Protein AF-A0A842YI01-F1 (afdb_monomer_lite)

pLDDT: mean 94.9, std 2.91, range [82.06, 98.5]

Sequence (146 aa):
EKTLRYPGHVEKVKLLKALGFFDEEPLKVGEQEVLPKTVTARLFERSLWMPDVGDLLAMQITVRGIVEGKEKDYKFRVLDYYDHEKEVSAMARTTGYTAAIVAGMLSDGVLKQKGIVTPERLGMNHEFTERLMKQLGKRGIKVESE

Foldseek 3Di:
DDDDDDPPPVVVVVVCVVVCLCPQDWDDDPPDTDGSNVVSVVVCCVPVPDLVDADKDWDKDWDWDADPNDIDIKMKIWIGIQDPVVRDHNVCLVPVQLVVQVVVCVVVCVDVDDDDDDPVNQCVPPVSVVSSQVSSVVVVTHIDMD

Structure (mmCIF, N/CA/C/O backbone):
data_AF-A0A842YI01-F1
#
_entry.id   AF-A0A842YI01-F1
#
loop_
_atom_site.group_PDB
_atom_site.id
_atom_site.type_symbol
_atom_site.label_atom_id
_atom_site.label_alt_id
_atom_site.label_comp_id
_atom_site.label_asym_id
_atom_site.label_entity_id
_atom_site.label_seq_id
_atom_site.pdbx_PDB_ins_code
_atom_site.Cartn_x
_atom_site.Cartn_y
_atom_site.Cartn_z
_atom_site.occupancy
_atom_site.B_iso_or_equiv
_atom_site.auth_seq_id
_atom_site.auth_comp_id
_atom_site.auth_asym_id
_atom_site.auth_atom_id
_atom_site.pdbx_PDB_model_num
ATOM 1 N N . GLU A 1 1 ? 12.174 8.053 2.895 1.00 89.94 1 GLU A N 1
ATOM 2 C CA . GLU A 1 1 ? 10.855 7.549 2.460 1.00 89.94 1 GLU A CA 1
ATOM 3 C C . GLU A 1 1 ? 9.746 8.308 3.181 1.00 89.94 1 GLU A C 1
ATOM 5 O O . GLU A 1 1 ? 9.982 8.764 4.297 1.00 89.94 1 GLU A O 1
ATOM 10 N N . LYS A 1 2 ? 8.590 8.526 2.543 1.00 95.00 2 LYS A N 1
ATOM 11 C CA . LYS A 1 2 ? 7.430 9.212 3.138 1.00 95.00 2 LYS A CA 1
ATOM 12 C C . LYS A 1 2 ? 6.140 8.556 2.653 1.00 95.00 2 LYS A C 1
ATOM 14 O O . LYS A 1 2 ? 6.078 8.101 1.517 1.00 95.00 2 LYS A O 1
ATOM 19 N N . THR A 1 3 ? 5.108 8.598 3.487 1.00 95.94 3 THR A N 1
ATOM 20 C CA . THR A 1 3 ? 3.788 8.041 3.176 1.00 95.94 3 THR A CA 1
ATOM 21 C C . THR A 1 3 ? 2.787 9.155 2.875 1.00 95.94 3 THR A C 1
ATOM 23 O O . THR A 1 3 ? 2.701 10.130 3.622 1.00 95.94 3 THR A O 1
ATOM 26 N N . LEU A 1 4 ? 2.002 8.999 1.807 1.00 96.06 4 LEU A N 1
ATOM 27 C CA . LEU A 1 4 ? 0.946 9.940 1.430 1.00 96.06 4 LEU A CA 1
ATOM 28 C C . LEU A 1 4 ? -0.361 9.650 2.181 1.00 96.06 4 LEU A C 1
ATOM 30 O O . LEU A 1 4 ? -0.730 8.494 2.415 1.00 96.06 4 LEU A O 1
ATOM 34 N N . ARG A 1 5 ? -1.070 10.715 2.560 1.00 96.88 5 ARG A N 1
ATOM 35 C CA . ARG A 1 5 ? -2.404 10.677 3.170 1.00 96.88 5 ARG A CA 1
ATOM 36 C C . ARG A 1 5 ? -3.223 11.862 2.675 1.00 96.88 5 ARG A C 1
ATOM 38 O O . ARG A 1 5 ? -2.658 12.900 2.337 1.00 96.88 5 ARG A O 1
ATOM 45 N N . TYR A 1 6 ? -4.545 11.714 2.679 1.00 96.31 6 TYR A N 1
ATOM 46 C CA . TYR A 1 6 ? -5.446 12.823 2.384 1.00 96.31 6 TYR A CA 1
ATOM 47 C C . TYR A 1 6 ? -5.336 13.940 3.437 1.00 96.31 6 TYR A C 1
ATOM 49 O O . TYR A 1 6 ? -5.072 13.649 4.612 1.00 96.31 6 TYR A O 1
ATOM 57 N N . PRO A 1 7 ? -5.565 15.209 3.046 1.00 98.06 7 PRO A N 1
ATOM 58 C CA . PRO A 1 7 ? -5.610 16.330 3.981 1.00 98.06 7 PRO A CA 1
ATOM 59 C C . PRO A 1 7 ? -6.555 16.066 5.162 1.00 98.06 7 PRO A C 1
ATOM 61 O O . PRO A 1 7 ? -7.633 15.494 4.999 1.00 98.06 7 PRO A O 1
ATOM 64 N N . GLY A 1 8 ? -6.145 16.456 6.371 1.00 97.88 8 GLY A N 1
ATOM 65 C CA . GLY A 1 8 ? -6.921 16.234 7.595 1.00 97.88 8 GLY A CA 1
ATOM 66 C C . GLY A 1 8 ? -6.741 14.851 8.235 1.00 97.88 8 GLY A C 1
ATOM 67 O O . GLY A 1 8 ? -7.228 14.626 9.344 1.00 97.88 8 GLY A O 1
ATOM 68 N N . HIS A 1 9 ? -6.079 13.894 7.569 1.00 97.69 9 HIS A N 1
ATOM 69 C CA . HIS A 1 9 ? -5.871 12.555 8.131 1.00 97.69 9 HIS A CA 1
ATOM 70 C C . HIS A 1 9 ? -5.014 12.598 9.404 1.00 97.69 9 HIS A C 1
ATOM 72 O O . HIS A 1 9 ? -5.351 11.965 10.404 1.00 97.69 9 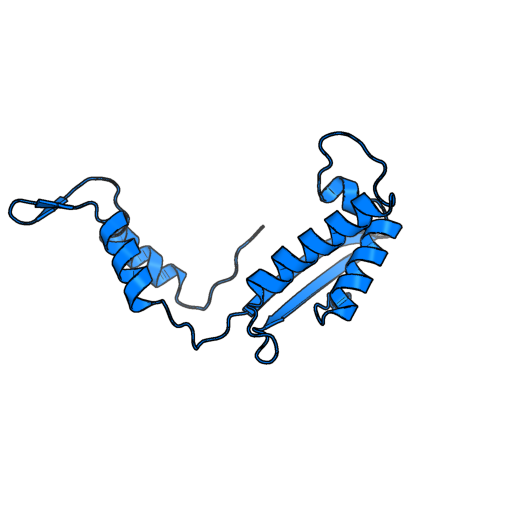HIS A O 1
ATOM 78 N N . VAL A 1 10 ? -3.891 13.323 9.383 1.00 97.50 10 VAL A N 1
ATOM 79 C CA . VAL A 1 10 ? -2.941 13.319 10.506 1.00 97.50 10 VAL A CA 1
ATOM 80 C C . VAL A 1 10 ? -3.511 14.018 11.739 1.00 97.50 10 VAL A C 1
ATOM 82 O O . VAL A 1 10 ? -3.279 13.560 12.853 1.00 97.50 10 VAL A O 1
ATOM 85 N N . GLU A 1 11 ? -4.304 15.070 11.556 1.00 98.12 11 GLU A N 1
ATOM 86 C CA . GLU A 1 11 ? -4.984 15.799 12.625 1.00 98.12 11 GLU A CA 1
ATOM 87 C C . GLU A 1 11 ? -5.987 14.891 13.346 1.00 98.12 11 GLU A C 1
ATOM 89 O O . GLU A 1 11 ? -5.974 14.815 14.575 1.00 98.12 11 GLU A O 1
ATOM 94 N N . LYS A 1 12 ? -6.787 14.125 12.589 1.00 97.88 12 LYS A N 1
ATOM 95 C CA . LYS A 1 12 ? -7.744 13.150 13.141 1.00 97.88 12 LYS A CA 1
ATOM 96 C C . LYS A 1 12 ? -7.043 12.046 13.930 1.00 97.88 12 LYS A C 1
ATOM 98 O O . LYS A 1 12 ? -7.443 11.739 15.048 1.00 97.88 12 LYS A O 1
ATOM 103 N N . VAL A 1 13 ? -5.968 11.474 13.383 1.00 97.62 13 VAL A N 1
ATOM 104 C CA . VAL A 1 13 ? -5.199 10.426 14.078 1.00 97.62 13 VAL A CA 1
ATOM 105 C C . VAL A 1 13 ? -4.531 10.975 15.343 1.00 97.62 13 VAL A C 1
ATOM 107 O O . VAL A 1 13 ? -4.539 10.305 16.373 1.00 97.62 13 VAL A O 1
ATOM 110 N N . LYS A 1 14 ? -3.991 12.200 15.303 1.00 98.25 14 LYS A N 1
ATOM 111 C CA . LYS A 1 14 ? -3.414 12.860 16.485 1.00 98.25 14 LYS A CA 1
ATOM 112 C C . LYS A 1 14 ? -4.454 13.092 17.578 1.00 98.25 14 LYS A C 1
ATOM 114 O O . LYS A 1 14 ? -4.141 12.843 18.736 1.00 98.25 14 LYS A O 1
ATOM 119 N N . LEU A 1 15 ? -5.664 13.523 17.218 1.00 98.50 15 LEU A N 1
ATOM 120 C CA . LEU A 1 15 ? -6.766 13.690 18.168 1.00 98.50 15 LEU A CA 1
ATOM 121 C C . LEU A 1 15 ? -7.098 12.367 18.869 1.00 98.50 15 LEU A C 1
ATOM 123 O O . LEU A 1 15 ? -7.114 12.317 20.093 1.00 98.50 15 LEU A O 1
ATOM 127 N N . LEU A 1 16 ? -7.295 11.286 18.108 1.00 98.19 16 LEU A N 1
ATOM 128 C CA . LEU A 1 16 ? -7.592 9.967 18.680 1.00 98.19 16 LEU A CA 1
ATOM 129 C C . LEU A 1 16 ? -6.468 9.470 19.592 1.00 98.19 16 LEU A C 1
ATOM 131 O O . LEU A 1 16 ? -6.736 8.962 20.678 1.00 98.19 16 LEU A O 1
ATOM 135 N N . LYS A 1 17 ? -5.210 9.680 19.186 1.00 98.06 17 LYS A N 1
ATOM 136 C CA . LYS A 1 17 ? -4.050 9.365 20.022 1.00 98.06 17 LYS A CA 1
ATOM 137 C C . LYS A 1 17 ? -4.054 10.163 21.328 1.00 98.06 17 LYS A C 1
ATOM 139 O O . LYS A 1 17 ? -3.827 9.583 22.377 1.00 98.06 17 LYS A O 1
ATOM 144 N N . ALA A 1 18 ? -4.309 11.471 21.272 1.00 98.31 18 ALA A N 1
ATOM 145 C CA . ALA A 1 18 ? -4.322 12.337 22.454 1.00 98.31 18 ALA A CA 1
ATOM 146 C C . ALA A 1 18 ? -5.449 11.993 23.441 1.00 98.31 18 ALA A C 1
ATOM 148 O O . ALA A 1 18 ? -5.325 12.268 24.628 1.00 98.31 18 ALA A O 1
ATOM 149 N N . LEU A 1 19 ? -6.532 11.388 22.951 1.00 98.00 19 LEU A N 1
ATOM 150 C CA . LEU A 1 19 ? -7.660 10.920 23.755 1.00 98.00 19 LEU A CA 1
ATOM 151 C C . LEU A 1 19 ? -7.494 9.474 24.267 1.00 98.00 19 LEU A C 1
ATOM 153 O O . LEU A 1 19 ? -8.431 8.935 24.847 1.00 98.00 19 LEU A O 1
ATOM 157 N N . GLY A 1 20 ? -6.347 8.831 24.026 1.00 97.69 20 GLY A N 1
ATOM 158 C CA . GLY A 1 20 ? -6.044 7.488 24.531 1.00 97.69 20 GLY A CA 1
ATOM 159 C C . GLY A 1 20 ? -6.672 6.326 23.752 1.00 97.69 20 GLY A C 1
ATOM 160 O O . GLY A 1 20 ? -6.602 5.173 24.166 1.00 97.69 20 GLY A O 1
ATOM 161 N N . PHE A 1 21 ? -7.254 6.572 22.570 1.00 98.12 21 PHE A N 1
ATOM 162 C CA . PHE A 1 21 ? -7.891 5.511 21.766 1.00 98.12 21 PHE A CA 1
ATOM 163 C C . PHE A 1 21 ? -6.901 4.452 21.255 1.00 98.12 21 PHE A C 1
ATOM 165 O O . PHE A 1 21 ? -7.318 3.380 20.813 1.00 98.12 21 PHE A O 1
ATOM 172 N N . PHE A 1 22 ? -5.601 4.741 21.289 1.00 97.88 22 PHE A N 1
ATOM 173 C CA . PHE A 1 22 ? -4.542 3.821 20.872 1.00 97.88 22 PHE A CA 1
ATOM 174 C C . PHE A 1 22 ? -3.685 3.324 22.038 1.00 97.88 22 PHE A C 1
ATOM 176 O O . PHE A 1 22 ? -2.642 2.721 21.786 1.00 97.88 22 PHE A O 1
ATOM 183 N N . ASP A 1 23 ? -4.114 3.566 23.277 1.00 97.88 23 ASP A N 1
ATOM 184 C CA . ASP A 1 23 ? -3.363 3.164 24.459 1.00 97.88 23 ASP A CA 1
ATOM 185 C C . ASP A 1 23 ? -3.352 1.640 24.618 1.00 97.88 23 ASP A C 1
ATOM 187 O O . ASP A 1 23 ? -4.299 0.929 24.252 1.00 97.88 23 ASP A O 1
ATOM 191 N N . GLU A 1 24 ? -2.231 1.151 25.147 1.00 97.25 24 GLU A N 1
ATOM 192 C CA . GLU A 1 24 ? -1.974 -0.268 25.409 1.00 97.25 24 GLU A CA 1
ATOM 193 C C . GLU A 1 24 ? -2.196 -0.640 26.884 1.00 97.25 24 GLU A C 1
ATOM 195 O O . GLU A 1 24 ? -2.039 -1.799 27.262 1.00 97.25 24 GLU A O 1
ATOM 200 N N . GLU A 1 25 ? -2.603 0.322 27.711 1.00 97.25 25 GLU A N 1
ATOM 201 C CA . GLU A 1 25 ? -3.029 0.074 29.085 1.00 97.25 25 GLU 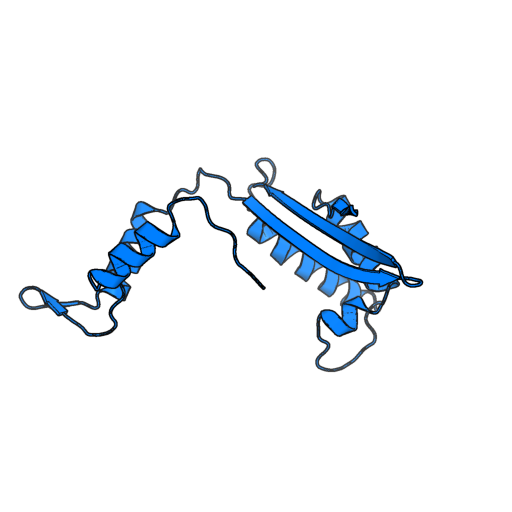A CA 1
ATOM 202 C C . GLU A 1 25 ? -4.528 -0.270 29.108 1.00 97.25 25 GLU A C 1
ATOM 204 O O . GLU A 1 25 ? -5.342 0.477 28.553 1.00 97.25 25 GLU A O 1
ATOM 209 N N . PRO A 1 26 ? -4.928 -1.403 29.715 1.00 96.69 26 PRO A N 1
ATOM 210 C CA . PRO A 1 26 ? -6.336 -1.737 29.877 1.00 96.69 26 PRO A CA 1
ATOM 211 C C . PRO A 1 26 ? -7.080 -0.703 30.729 1.00 96.69 26 PRO A C 1
ATOM 213 O O . PRO A 1 26 ? -6.604 -0.271 31.778 1.00 96.69 26 PRO A O 1
ATOM 216 N N . LEU A 1 27 ? -8.293 -0.356 30.306 1.00 95.94 27 LEU A N 1
ATOM 217 C CA . LEU A 1 27 ? -9.228 0.467 31.065 1.00 95.94 27 LEU A CA 1
ATOM 218 C C . LEU A 1 27 ? -10.327 -0.414 31.656 1.00 95.94 27 LEU A C 1
ATOM 220 O O . LEU A 1 27 ? -10.857 -1.297 30.980 1.00 95.94 27 LEU A O 1
ATOM 224 N N . LYS A 1 28 ? -10.727 -0.142 32.899 1.00 96.81 28 LYS A N 1
ATOM 225 C CA . LYS A 1 28 ? -11.885 -0.793 33.515 1.00 96.81 28 LYS A CA 1
ATOM 226 C C . LYS A 1 28 ? -13.168 -0.053 33.133 1.00 96.81 28 LYS A C 1
ATOM 228 O O . LYS A 1 28 ? -13.359 1.099 33.515 1.00 96.81 28 LYS A O 1
ATOM 233 N N . VAL A 1 29 ? -14.058 -0.723 32.407 1.00 95.19 29 VAL A N 1
ATOM 234 C CA . VAL A 1 29 ? -15.372 -0.207 31.999 1.00 95.19 29 VAL A CA 1
ATOM 235 C C . VAL A 1 29 ? -16.442 -1.130 32.579 1.00 95.19 29 VAL A C 1
ATOM 237 O O . VAL A 1 29 ? -16.678 -2.233 32.089 1.00 95.19 29 VAL A O 1
ATOM 240 N N . GLY A 1 30 ? -17.065 -0.694 33.677 1.00 94.62 30 GLY A N 1
ATOM 241 C CA . GLY A 1 30 ? -17.938 -1.550 34.483 1.00 94.62 30 GLY A CA 1
ATOM 242 C C . GLY A 1 30 ? -17.146 -2.680 35.148 1.00 94.62 30 GLY A C 1
ATOM 243 O O . GLY A 1 30 ? -16.195 -2.428 35.891 1.00 94.62 30 GLY A O 1
ATOM 244 N N . GLU A 1 31 ? -17.534 -3.924 34.875 1.00 95.44 31 GLU A N 1
ATOM 245 C CA . GLU A 1 31 ? -16.851 -5.126 35.378 1.00 95.44 31 GLU A CA 1
ATOM 246 C C . GLU A 1 31 ? -15.811 -5.693 34.399 1.00 95.44 31 GLU A C 1
ATOM 248 O O . GLU A 1 31 ? -15.117 -6.649 34.735 1.00 95.44 31 GLU A O 1
ATOM 253 N N . GLN A 1 32 ? -15.681 -5.113 33.202 1.00 96.31 32 GLN A N 1
ATOM 254 C CA . GLN A 1 32 ? -14.786 -5.609 32.157 1.00 96.31 32 GLN A CA 1
ATOM 255 C C . GLN A 1 32 ? -13.527 -4.750 32.038 1.00 96.31 32 GLN A C 1
ATOM 257 O O . GLN A 1 32 ? -13.574 -3.526 32.167 1.00 96.31 32 GLN A O 1
ATOM 262 N N . GLU A 1 33 ? -12.409 -5.399 31.729 1.00 96.50 33 GLU A N 1
ATOM 263 C CA . GLU A 1 33 ? -11.190 -4.733 31.278 1.00 96.50 33 GLU A CA 1
ATOM 264 C C . GLU A 1 33 ? -11.168 -4.699 29.751 1.00 96.50 33 GLU A C 1
ATOM 266 O O . GLU A 1 33 ? -11.334 -5.723 29.084 1.00 96.50 33 GLU A O 1
ATOM 271 N N . VAL A 1 34 ? -10.972 -3.511 29.187 1.00 96.81 34 VAL A N 1
ATOM 272 C CA . VAL A 1 34 ? -10.941 -3.293 27.742 1.00 96.81 34 VAL A CA 1
ATOM 273 C C . VAL A 1 34 ? -9.645 -2.610 27.346 1.00 96.81 34 VAL A C 1
ATOM 275 O O . VAL A 1 34 ? -9.217 -1.650 27.975 1.00 96.81 34 VAL A O 1
ATOM 278 N N . LEU A 1 35 ? -9.027 -3.088 26.269 1.00 97.88 35 LEU A N 1
ATOM 279 C CA . LEU A 1 35 ? -7.844 -2.457 25.697 1.00 97.88 35 LEU A CA 1
ATOM 280 C C . LEU A 1 35 ? -8.284 -1.420 24.651 1.00 97.88 35 LEU A C 1
ATOM 282 O O . LEU A 1 35 ? -8.814 -1.837 23.610 1.00 97.88 35 LEU A O 1
ATOM 286 N N . PRO A 1 36 ? -8.075 -0.104 24.868 1.00 97.69 36 PRO A N 1
ATOM 287 C CA . PRO A 1 36 ? -8.561 0.939 23.963 1.00 97.69 36 PRO A CA 1
ATOM 288 C C . PRO A 1 36 ? -8.143 0.704 22.515 1.00 97.69 36 PRO A C 1
ATOM 290 O O . PRO A 1 36 ? -8.986 0.719 21.620 1.00 97.69 36 PRO A O 1
ATOM 293 N N . LYS A 1 37 ? -6.869 0.360 22.287 1.00 97.75 37 LYS A N 1
ATOM 294 C CA . LYS A 1 37 ? -6.337 0.039 20.957 1.00 97.75 37 LYS A CA 1
ATOM 295 C C . LYS A 1 37 ? -7.126 -1.060 20.237 1.00 97.75 37 LYS A C 1
ATOM 297 O O . LYS A 1 37 ? -7.424 -0.916 19.051 1.00 97.75 37 LYS A O 1
ATOM 302 N N . THR A 1 38 ? -7.487 -2.139 20.934 1.00 97.62 38 THR A N 1
ATOM 303 C CA . THR A 1 38 ? -8.252 -3.254 20.347 1.00 97.62 38 THR A CA 1
ATOM 304 C C . THR A 1 38 ? -9.679 -2.836 20.026 1.00 97.62 38 THR A C 1
ATOM 306 O O . THR A 1 38 ? -10.176 -3.137 18.941 1.00 97.62 38 THR A O 1
ATOM 309 N N . VAL A 1 39 ? -10.333 -2.109 20.936 1.00 97.06 39 VAL A N 1
ATOM 310 C CA . VAL A 1 39 ? -11.686 -1.587 20.701 1.00 97.06 39 VAL A CA 1
ATOM 311 C C . VAL A 1 39 ? -11.682 -0.644 19.499 1.00 97.06 39 VAL A C 1
ATOM 313 O O . VAL A 1 39 ? -12.483 -0.815 18.582 1.00 97.06 39 VAL A O 1
ATOM 316 N N . THR A 1 40 ? -10.739 0.296 19.442 1.00 97.75 40 THR A N 1
ATOM 317 C CA . THR A 1 40 ? -10.597 1.241 18.330 1.00 97.75 40 THR A CA 1
ATOM 318 C C . THR A 1 40 ? -10.338 0.531 17.005 1.00 97.75 40 THR A C 1
ATOM 320 O O . THR A 1 40 ? -10.975 0.869 16.009 1.00 97.75 40 THR A O 1
ATOM 323 N N . ALA A 1 41 ? -9.474 -0.491 16.979 1.00 97.38 41 ALA A N 1
ATOM 324 C CA . ALA A 1 41 ? -9.234 -1.291 15.779 1.00 97.38 41 ALA A CA 1
ATOM 325 C C . ALA A 1 41 ? -10.518 -1.966 15.270 1.00 97.38 41 ALA A C 1
ATOM 327 O O . ALA A 1 41 ? -10.810 -1.901 14.078 1.00 97.38 41 ALA A O 1
ATOM 328 N N . ARG A 1 42 ? -11.332 -2.538 16.168 1.00 97.56 42 ARG A N 1
ATOM 329 C CA . ARG A 1 42 ? -12.632 -3.136 15.812 1.00 97.56 42 ARG A CA 1
ATOM 330 C C . ARG A 1 42 ? -13.645 -2.105 15.329 1.00 97.56 42 ARG A C 1
ATOM 332 O O . ARG A 1 42 ? -14.389 -2.365 14.386 1.00 97.56 42 ARG A O 1
ATOM 339 N N . LEU A 1 43 ? -13.673 -0.924 15.945 1.00 97.56 43 LEU A N 1
ATOM 340 C CA . LEU A 1 43 ? -14.529 0.172 15.494 1.00 97.56 43 LEU A CA 1
ATOM 341 C C . LEU A 1 43 ? -14.130 0.651 14.096 1.00 97.56 43 LEU A C 1
ATOM 343 O O . LEU A 1 43 ? -15.013 0.896 13.275 1.00 97.56 43 LEU A O 1
ATOM 347 N N . PHE A 1 44 ? -12.832 0.751 13.811 1.00 97.31 44 PHE A N 1
ATOM 348 C CA . PHE A 1 44 ? -12.324 1.085 12.483 1.00 97.31 44 PHE A CA 1
ATOM 349 C C . PHE A 1 44 ? -12.644 0.006 11.458 1.00 97.31 44 PHE A C 1
ATOM 351 O O . PHE A 1 44 ? -13.182 0.342 10.413 1.00 97.31 44 PHE A O 1
ATOM 358 N N . GLU A 1 45 ? -12.388 -1.266 11.766 1.00 95.62 45 GLU A N 1
ATOM 359 C CA . GLU A 1 45 ? -12.746 -2.396 10.901 1.00 95.62 45 GLU A CA 1
ATOM 360 C C . GLU A 1 45 ? -14.232 -2.342 10.532 1.00 95.62 45 GLU A C 1
ATOM 362 O O . GLU A 1 45 ? -14.582 -2.368 9.361 1.00 95.62 45 GLU A O 1
ATOM 367 N N . ARG A 1 46 ? -15.116 -2.142 11.513 1.00 95.62 46 ARG A N 1
ATOM 368 C CA . ARG A 1 46 ? -16.559 -2.047 11.264 1.00 95.62 46 ARG A CA 1
ATOM 369 C C . ARG A 1 46 ? -16.965 -0.804 10.467 1.00 95.62 46 ARG A C 1
ATOM 371 O O . ARG A 1 46 ? -17.879 -0.884 9.658 1.00 95.62 46 ARG A O 1
ATOM 378 N N . SER A 1 47 ? -16.367 0.352 10.756 1.00 94.94 47 SER A N 1
ATOM 379 C CA . SER A 1 47 ? -16.875 1.651 10.270 1.00 94.94 47 SER A CA 1
ATOM 380 C C . SER A 1 47 ? -16.178 2.149 9.005 1.00 94.94 47 SER A C 1
ATOM 382 O O . SER A 1 47 ? -16.719 3.010 8.321 1.00 94.94 47 SER A O 1
ATOM 384 N N . LEU A 1 48 ? -14.968 1.661 8.722 1.00 94.06 48 LEU A N 1
ATOM 385 C CA . LEU A 1 48 ? -14.151 2.056 7.571 1.00 94.06 48 LEU A CA 1
ATOM 386 C C . LEU A 1 48 ? -14.064 0.957 6.507 1.00 94.06 48 LEU A C 1
ATOM 388 O O . LEU A 1 48 ? -13.503 1.199 5.440 1.00 94.06 48 LEU A O 1
ATOM 392 N N . TRP A 1 49 ? -14.605 -0.237 6.771 1.00 91.81 49 TRP A N 1
ATOM 393 C CA . TRP A 1 49 ? -14.758 -1.264 5.749 1.00 91.81 49 TRP A CA 1
ATOM 394 C C . TRP A 1 49 ? -15.816 -0.834 4.730 1.00 91.81 49 TRP A C 1
ATOM 396 O O . TRP A 1 49 ? -17.014 -0.845 5.008 1.00 91.81 49 TRP A O 1
ATOM 406 N N . MET A 1 50 ? -15.348 -0.434 3.550 1.00 90.88 50 MET A N 1
ATOM 407 C CA . MET A 1 50 ? -16.173 0.033 2.438 1.00 90.88 50 MET A CA 1
ATOM 408 C C . MET A 1 50 ? -15.787 -0.752 1.175 1.00 90.88 50 MET A C 1
ATOM 410 O O . MET A 1 50 ? -15.002 -0.250 0.374 1.00 90.88 50 MET A O 1
ATOM 414 N N . PRO A 1 51 ? -16.274 -1.995 1.009 1.00 86.31 51 PRO A N 1
ATOM 415 C CA . PRO A 1 51 ? -15.839 -2.885 -0.072 1.00 86.31 51 PRO A CA 1
ATOM 416 C C . PRO A 1 51 ? -16.224 -2.363 -1.463 1.00 86.31 51 PRO A C 1
ATOM 418 O O . PRO A 1 51 ? -15.533 -2.652 -2.433 1.00 86.31 51 PRO A O 1
ATOM 421 N N . ASP A 1 52 ? -17.277 -1.549 -1.545 1.00 89.25 52 ASP A N 1
ATOM 422 C CA . ASP A 1 52 ? -17.737 -0.931 -2.793 1.00 89.25 52 ASP A CA 1
ATOM 423 C C . ASP A 1 52 ? -16.876 0.274 -3.217 1.00 89.25 52 ASP A C 1
ATOM 425 O O . ASP A 1 52 ? -17.027 0.803 -4.320 1.00 89.25 52 ASP A O 1
ATOM 429 N N . VAL A 1 53 ? -15.978 0.741 -2.343 1.00 92.00 53 VAL A N 1
ATOM 430 C CA . VAL A 1 53 ? -15.072 1.855 -2.626 1.00 92.00 53 VAL A CA 1
ATOM 431 C C . VAL A 1 53 ? -13.729 1.290 -3.073 1.00 92.00 53 VAL A C 1
ATOM 433 O O . VAL A 1 53 ? -12.977 0.728 -2.279 1.00 92.00 53 VAL A O 1
ATOM 436 N N . GLY A 1 54 ? -13.414 1.480 -4.353 1.00 93.50 54 GLY A N 1
ATOM 437 C CA . GLY A 1 54 ? -12.118 1.108 -4.911 1.00 93.50 54 GLY A CA 1
ATOM 438 C C . GLY A 1 54 ? -10.956 1.855 -4.247 1.00 93.50 54 GLY A C 1
ATOM 439 O O . GLY A 1 54 ? -11.065 3.035 -3.904 1.00 93.50 54 GLY A O 1
ATOM 440 N N . ASP A 1 55 ? -9.825 1.173 -4.081 1.00 96.12 55 ASP A N 1
ATOM 441 C CA . ASP A 1 55 ? -8.584 1.781 -3.610 1.00 96.12 55 ASP A CA 1
ATOM 442 C C . ASP A 1 55 ? -7.788 2.431 -4.755 1.00 96.12 55 ASP A C 1
ATOM 444 O O . ASP A 1 55 ? -8.117 2.344 -5.942 1.00 96.12 55 ASP A O 1
ATOM 448 N N . LEU A 1 56 ? -6.704 3.102 -4.370 1.00 96.81 56 LEU A N 1
ATOM 449 C CA . LEU A 1 56 ? -5.697 3.605 -5.290 1.00 96.81 56 LEU A CA 1
ATOM 450 C C . LEU A 1 56 ? -4.306 3.426 -4.694 1.00 96.81 56 LEU A C 1
ATOM 452 O O . LEU A 1 56 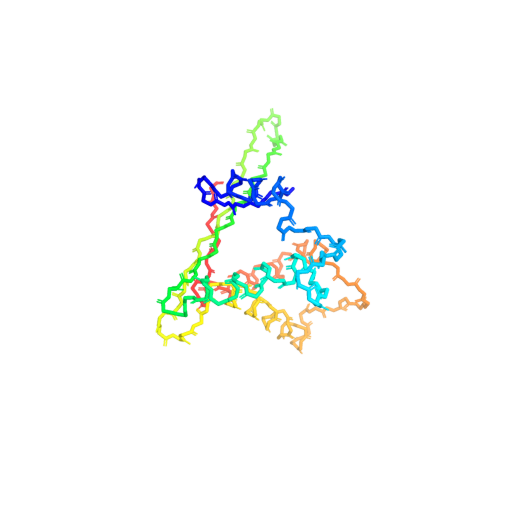? -4.125 3.458 -3.472 1.00 96.81 56 LEU A O 1
ATOM 456 N N . LEU A 1 57 ? -3.311 3.323 -5.568 1.00 97.25 57 LEU A N 1
ATOM 457 C CA . LEU A 1 57 ? -1.905 3.441 -5.217 1.00 97.25 57 LEU A CA 1
ATOM 458 C C . LEU A 1 57 ? -1.322 4.664 -5.915 1.00 97.25 57 LEU A C 1
ATOM 460 O O . LEU A 1 57 ? -1.349 4.758 -7.136 1.00 97.25 57 LEU A O 1
ATOM 464 N N . ALA A 1 58 ? -0.747 5.574 -5.132 1.00 97.19 58 ALA A N 1
ATOM 465 C CA . ALA A 1 58 ? 0.014 6.709 -5.633 1.00 97.19 58 ALA A CA 1
ATOM 466 C C . ALA A 1 58 ? 1.436 6.646 -5.073 1.00 97.19 58 ALA A C 1
ATOM 468 O O . ALA A 1 58 ? 1.640 6.674 -3.857 1.00 97.19 58 ALA A O 1
ATOM 469 N N . MET A 1 59 ? 2.421 6.581 -5.962 1.00 97.12 59 MET A N 1
ATOM 470 C CA . MET A 1 59 ? 3.836 6.560 -5.617 1.00 97.12 59 MET A CA 1
ATOM 471 C C . MET A 1 59 ? 4.593 7.547 -6.497 1.00 97.12 59 MET A C 1
ATOM 473 O O . MET A 1 59 ? 4.400 7.587 -7.709 1.00 97.12 59 MET A O 1
ATOM 477 N N . GLN A 1 60 ? 5.485 8.322 -5.882 1.00 96.75 60 GLN A N 1
ATOM 478 C CA . GLN A 1 60 ? 6.418 9.184 -6.593 1.00 96.75 60 GLN A CA 1
ATOM 479 C C . GLN A 1 60 ? 7.826 8.980 -6.047 1.00 96.75 60 GLN A C 1
ATOM 481 O O . GLN A 1 60 ? 8.054 9.062 -4.840 1.00 96.75 60 GLN A O 1
ATOM 486 N N . ILE A 1 61 ? 8.774 8.781 -6.954 1.00 96.12 61 ILE A N 1
ATOM 487 C CA . ILE A 1 61 ? 10.203 8.743 -6.670 1.00 96.12 61 ILE A CA 1
ATOM 488 C C . ILE A 1 61 ? 10.818 9.972 -7.330 1.00 96.12 61 ILE A C 1
ATOM 490 O O . ILE A 1 61 ? 10.565 10.252 -8.497 1.00 96.12 61 ILE A O 1
ATOM 494 N N . THR A 1 62 ? 11.607 10.732 -6.579 1.00 96.06 62 THR A N 1
ATOM 495 C CA . THR A 1 62 ? 12.368 11.865 -7.112 1.00 96.06 62 THR A CA 1
ATOM 496 C C . THR A 1 62 ? 13.839 11.616 -6.836 1.00 96.06 62 THR A C 1
ATOM 498 O O . THR A 1 62 ? 14.239 11.499 -5.679 1.00 96.06 62 THR A O 1
ATOM 501 N N . VAL A 1 63 ? 14.625 11.524 -7.903 1.00 94.69 63 VAL A N 1
ATOM 502 C CA . VAL A 1 63 ? 16.075 11.353 -7.861 1.00 94.69 63 VAL A CA 1
ATOM 503 C C . VAL A 1 63 ? 16.693 12.676 -8.276 1.00 94.69 63 VAL A C 1
ATOM 505 O O . VAL A 1 63 ? 16.433 13.149 -9.376 1.00 94.69 63 VAL A O 1
ATOM 508 N N . ARG A 1 64 ? 17.493 13.277 -7.397 1.00 95.38 64 ARG A N 1
ATOM 509 C CA . ARG A 1 64 ? 18.223 14.516 -7.683 1.00 95.38 64 ARG A CA 1
ATOM 510 C C . ARG A 1 64 ? 19.710 14.244 -7.645 1.00 95.38 64 ARG A C 1
ATOM 512 O O . ARG A 1 64 ? 20.177 13.538 -6.751 1.00 95.38 64 ARG A O 1
ATOM 519 N N . GLY A 1 65 ? 20.446 14.810 -8.586 1.00 94.62 65 GLY A N 1
ATOM 520 C CA . GLY A 1 65 ? 21.890 14.662 -8.631 1.00 94.62 65 GLY A CA 1
ATOM 521 C C . GLY A 1 65 ? 22.548 15.657 -9.569 1.00 94.62 65 GLY A C 1
ATOM 522 O O . GLY A 1 65 ? 21.895 16.508 -10.167 1.00 94.62 65 GLY A O 1
ATOM 523 N N . ILE A 1 66 ? 23.864 15.528 -9.691 1.00 95.69 66 ILE A N 1
ATOM 524 C CA . ILE A 1 66 ? 24.671 16.329 -10.604 1.00 95.69 66 ILE A CA 1
ATOM 525 C C . ILE A 1 66 ? 25.151 15.412 -11.725 1.00 95.69 66 ILE A C 1
ATOM 527 O O . ILE A 1 66 ? 25.770 14.381 -11.465 1.00 95.69 66 ILE A O 1
ATOM 531 N N . VAL A 1 67 ? 24.873 15.793 -12.968 1.00 92.06 67 VAL A N 1
ATOM 532 C CA . VAL A 1 67 ? 25.352 15.113 -14.174 1.00 92.06 67 VAL A CA 1
ATOM 533 C C . VAL A 1 67 ? 26.143 16.135 -14.974 1.00 92.06 67 VAL A C 1
ATOM 535 O O . VAL A 1 67 ? 25.619 17.196 -15.302 1.00 92.06 6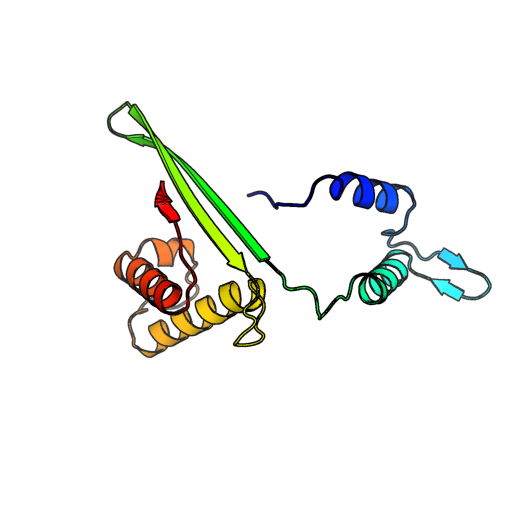7 VAL A O 1
ATOM 538 N N . GLU A 1 68 ? 27.421 15.851 -15.232 1.00 93.19 68 GLU A N 1
ATOM 539 C CA . GLU A 1 68 ? 28.311 16.753 -15.989 1.00 93.19 68 GLU A CA 1
ATOM 540 C C . GLU A 1 68 ? 28.352 18.188 -15.418 1.00 93.19 68 GLU A C 1
ATOM 542 O O . GLU A 1 68 ? 28.355 19.178 -16.146 1.00 93.19 68 GLU A O 1
ATOM 547 N N . GLY A 1 69 ? 28.343 18.310 -14.086 1.00 94.38 69 GLY A N 1
ATOM 548 C CA . GLY A 1 69 ? 28.386 19.602 -13.390 1.00 94.38 69 GLY A CA 1
ATOM 549 C C . GLY A 1 69 ? 27.064 20.380 -13.371 1.00 94.38 69 GLY A C 1
ATOM 550 O O . GLY A 1 69 ? 27.037 21.488 -12.841 1.00 94.38 69 GLY A O 1
ATOM 551 N N . LYS A 1 70 ? 25.969 19.824 -13.907 1.00 94.12 70 LYS A N 1
ATOM 552 C CA . LYS A 1 70 ? 24.631 20.434 -13.890 1.00 94.12 70 LYS A CA 1
ATOM 553 C C . LYS A 1 70 ? 23.680 19.653 -12.995 1.00 94.12 70 LYS A C 1
ATOM 555 O O . LYS A 1 70 ? 23.693 18.422 -12.999 1.00 94.12 70 LYS A O 1
ATOM 560 N N . GLU A 1 71 ? 22.834 20.367 -12.258 1.00 95.38 71 GLU A N 1
ATOM 561 C CA . GLU A 1 71 ? 21.735 19.748 -11.519 1.00 95.38 71 GLU A CA 1
ATOM 562 C C . GLU A 1 71 ? 20.764 19.073 -12.489 1.00 95.38 71 GLU A C 1
ATOM 564 O O . GLU A 1 71 ? 20.369 19.646 -13.510 1.00 95.38 71 GLU A O 1
ATOM 569 N N . LYS A 1 72 ? 20.398 17.834 -12.170 1.00 94.69 72 LYS A N 1
ATOM 570 C CA . LYS A 1 72 ? 19.431 17.051 -12.922 1.00 94.69 72 LYS A CA 1
ATOM 571 C C . LYS A 1 72 ? 18.520 16.299 -11.965 1.00 94.69 72 LYS A C 1
ATOM 573 O O . LYS A 1 72 ? 18.983 15.586 -11.072 1.00 94.69 72 LYS A O 1
ATOM 578 N N . ASP A 1 73 ? 17.229 16.422 -12.230 1.00 94.31 73 ASP A N 1
ATOM 579 C CA . ASP A 1 73 ? 16.168 15.733 -11.513 1.00 94.31 73 ASP A CA 1
ATOM 580 C C . ASP A 1 73 ? 15.530 14.699 -12.443 1.00 94.31 73 ASP A C 1
ATOM 582 O O . ASP A 1 73 ? 15.263 14.991 -13.606 1.00 94.31 73 ASP A O 1
ATOM 586 N N . TYR A 1 74 ? 15.265 13.511 -11.911 1.00 94.44 74 TYR A N 1
ATOM 587 C CA . TYR A 1 74 ? 14.424 12.494 -12.532 1.00 94.44 74 TYR A CA 1
ATOM 588 C C . TYR A 1 74 ? 13.242 12.220 -11.614 1.00 94.44 74 TYR A C 1
ATOM 590 O O . TYR A 1 74 ? 13.410 12.047 -10.399 1.00 94.44 74 TYR A O 1
ATOM 598 N N . LYS A 1 75 ? 12.039 12.154 -12.175 1.00 96.12 75 LYS A N 1
ATOM 599 C CA . LYS A 1 75 ? 10.830 11.806 -11.431 1.00 96.12 75 LYS A CA 1
ATOM 600 C C . LYS A 1 75 ? 10.208 10.563 -12.027 1.00 96.12 75 LYS A C 1
ATOM 602 O O . LYS A 1 75 ? 10.031 10.474 -13.231 1.00 96.12 75 LYS A O 1
ATOM 607 N N . PHE A 1 76 ? 9.823 9.635 -11.163 1.00 95.81 76 PHE A N 1
ATOM 608 C CA . PHE A 1 76 ? 9.057 8.456 -11.536 1.00 95.81 76 PHE A CA 1
ATOM 609 C C . PHE A 1 76 ? 7.738 8.463 -10.782 1.00 95.81 76 PHE A C 1
ATOM 611 O O . PHE A 1 76 ? 7.732 8.706 -9.573 1.00 95.81 76 PHE A O 1
ATOM 618 N N . ARG A 1 77 ? 6.628 8.201 -11.470 1.00 97.00 77 ARG A N 1
ATOM 619 C CA . ARG A 1 77 ? 5.291 8.163 -10.873 1.00 97.00 77 ARG A CA 1
ATOM 620 C C . ARG A 1 77 ? 4.580 6.866 -11.219 1.00 97.00 77 ARG A C 1
ATOM 622 O O . ARG A 1 77 ? 4.669 6.377 -12.340 1.00 97.00 77 ARG A O 1
ATOM 629 N N . VAL A 1 78 ? 3.864 6.331 -10.239 1.00 96.50 78 VAL A N 1
ATOM 630 C CA . VAL A 1 78 ? 2.901 5.245 -10.416 1.00 96.50 78 VAL A CA 1
ATOM 631 C C . VAL A 1 78 ? 1.597 5.710 -9.805 1.00 96.50 78 VAL A C 1
ATOM 633 O O . VAL A 1 78 ? 1.558 6.063 -8.624 1.00 96.50 78 VAL A O 1
ATOM 636 N N . LEU A 1 79 ? 0.550 5.718 -10.617 1.00 97.00 79 LEU A N 1
ATOM 637 C CA . LEU A 1 79 ? -0.813 5.965 -10.186 1.00 97.00 79 LEU A CA 1
ATOM 638 C C . LEU A 1 79 ? -1.672 4.823 -10.721 1.00 97.00 79 LEU A C 1
ATOM 640 O O . LEU A 1 79 ? -1.860 4.706 -11.929 1.00 97.00 79 LEU A O 1
ATOM 644 N N . ASP A 1 80 ? -2.120 3.956 -9.820 1.00 97.06 80 ASP A N 1
ATOM 645 C CA . ASP A 1 80 ? -2.955 2.797 -10.133 1.00 97.06 80 ASP A CA 1
ATOM 646 C C . ASP A 1 80 ? -4.266 2.889 -9.353 1.00 97.06 80 ASP A C 1
ATOM 648 O O . ASP A 1 80 ? -4.310 3.438 -8.247 1.00 97.06 80 ASP A O 1
ATOM 652 N N . TYR A 1 81 ? -5.325 2.345 -9.937 1.00 96.88 81 TYR A N 1
ATOM 653 C CA . TYR A 1 81 ? -6.675 2.368 -9.385 1.00 96.88 81 TYR A CA 1
ATOM 654 C C . TYR A 1 81 ? -7.238 0.952 -9.325 1.00 96.88 81 TYR A C 1
ATOM 656 O O . TYR A 1 81 ? -6.773 0.049 -10.027 1.00 96.88 81 TYR A O 1
ATOM 664 N N . TYR A 1 82 ? -8.250 0.772 -8.482 1.00 96.69 82 TYR A N 1
ATOM 665 C CA . TYR A 1 82 ? -9.038 -0.450 -8.430 1.00 96.69 82 TYR A CA 1
ATOM 666 C C . TYR A 1 82 ? -9.474 -0.919 -9.832 1.00 96.69 82 TYR A C 1
ATOM 668 O O . TYR A 1 82 ? -9.972 -0.138 -10.645 1.00 96.69 82 TYR A O 1
ATOM 676 N N . ASP A 1 83 ? -9.282 -2.210 -10.113 1.00 95.12 83 ASP A N 1
ATOM 677 C CA . ASP A 1 83 ? -9.732 -2.851 -11.348 1.00 95.12 83 ASP A CA 1
ATOM 678 C C . ASP A 1 83 ? -11.189 -3.282 -11.216 1.00 95.12 83 ASP A C 1
ATOM 680 O O . ASP A 1 83 ? -11.473 -4.307 -10.599 1.00 95.12 83 ASP A O 1
ATOM 684 N N . HIS A 1 84 ? -12.112 -2.535 -11.814 1.00 92.00 84 HIS A N 1
ATOM 685 C CA . HIS A 1 84 ? -13.523 -2.920 -11.808 1.00 92.00 84 HIS A CA 1
ATOM 686 C C . HIS A 1 84 ? -13.830 -4.134 -12.694 1.00 92.00 84 HIS A C 1
ATOM 688 O O . HIS A 1 84 ? -14.822 -4.809 -12.450 1.00 92.00 84 HIS A O 1
ATOM 694 N N . GLU A 1 85 ? -13.007 -4.439 -13.704 1.00 93.19 85 GLU A N 1
ATOM 695 C CA . GLU A 1 85 ? -13.244 -5.595 -14.580 1.00 93.19 85 GLU A CA 1
ATOM 696 C C . GLU A 1 85 ? -12.790 -6.901 -13.928 1.00 93.19 85 GLU A C 1
ATOM 698 O O . GLU A 1 85 ? -13.413 -7.944 -14.113 1.00 93.19 85 GLU A O 1
ATOM 703 N N . LYS A 1 86 ? -11.677 -6.855 -13.187 1.00 92.94 86 LYS A N 1
ATOM 704 C CA . LYS A 1 86 ? -11.087 -8.033 -12.527 1.00 92.94 86 LYS A CA 1
ATOM 705 C C . LYS A 1 86 ? -11.401 -8.124 -11.039 1.00 92.94 86 LYS A C 1
ATOM 707 O O . LYS A 1 86 ? -10.996 -9.098 -10.414 1.00 92.94 86 LYS A O 1
ATOM 712 N N . GLU A 1 87 ? -12.050 -7.104 -10.488 1.00 94.19 87 GLU A N 1
ATOM 713 C CA . GLU A 1 87 ? -12.364 -6.965 -9.064 1.00 94.19 87 GLU A CA 1
ATOM 714 C C . GLU A 1 87 ? -11.114 -7.056 -8.166 1.00 94.19 87 GLU A C 1
ATOM 716 O O . GLU A 1 87 ? -11.116 -7.673 -7.099 1.00 94.19 87 GLU A O 1
ATOM 721 N N . VAL A 1 88 ? -10.005 -6.444 -8.603 1.00 95.12 88 VAL A N 1
ATOM 722 C CA . VAL A 1 88 ? -8.720 -6.472 -7.880 1.00 95.12 88 VAL A CA 1
ATOM 723 C C . VAL A 1 88 ? -8.284 -5.066 -7.490 1.00 95.12 88 VAL A C 1
ATOM 725 O O . VAL A 1 88 ? -8.205 -4.169 -8.328 1.00 95.12 88 VAL A O 1
ATOM 728 N N . SER A 1 89 ? -7.909 -4.900 -6.222 1.00 96.44 89 SER A N 1
ATOM 729 C CA . SER A 1 89 ? -7.412 -3.635 -5.682 1.00 96.44 89 SER A CA 1
ATOM 730 C C . SER A 1 89 ? -6.075 -3.203 -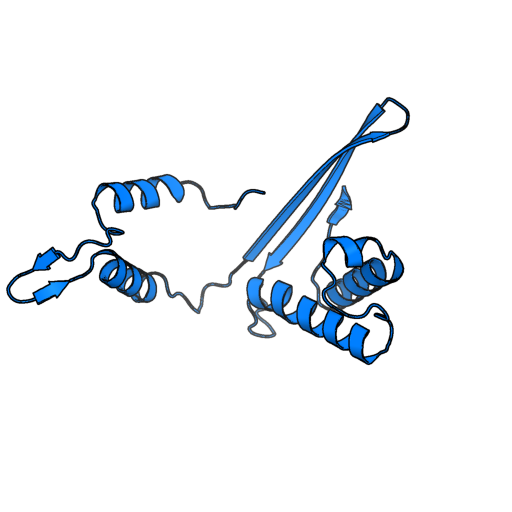6.296 1.00 96.44 89 SER A C 1
ATOM 732 O O . SER A 1 89 ? -5.232 -4.041 -6.635 1.00 96.44 89 SER A O 1
ATOM 734 N N . ALA A 1 90 ? -5.846 -1.895 -6.410 1.00 97.00 90 ALA A N 1
ATOM 735 C CA . ALA A 1 90 ? -4.580 -1.309 -6.846 1.00 97.00 90 ALA A CA 1
ATOM 736 C C . ALA A 1 90 ? -3.411 -1.834 -5.996 1.00 97.00 90 ALA A C 1
ATOM 738 O O . ALA A 1 90 ? -2.359 -2.214 -6.521 1.00 97.00 90 ALA A O 1
ATOM 739 N N . MET A 1 91 ? -3.602 -1.942 -4.676 1.00 96.12 91 MET A N 1
ATOM 740 C CA . MET A 1 91 ? -2.602 -2.507 -3.769 1.00 96.12 91 MET A CA 1
ATOM 741 C C . MET A 1 91 ? -2.301 -3.985 -4.066 1.00 96.12 91 MET A C 1
ATOM 743 O O . MET A 1 91 ? -1.132 -4.382 -4.111 1.00 96.12 91 MET A O 1
ATOM 747 N N . ALA A 1 92 ? -3.331 -4.805 -4.299 1.00 96.12 92 ALA A N 1
ATOM 748 C CA . ALA A 1 92 ? -3.158 -6.225 -4.600 1.00 96.12 92 ALA A CA 1
ATOM 749 C C . ALA A 1 92 ? -2.489 -6.439 -5.963 1.00 96.12 92 ALA A C 1
ATOM 751 O O . ALA A 1 92 ? -1.598 -7.281 -6.078 1.00 96.12 92 ALA A O 1
ATOM 752 N N . ARG A 1 93 ? -2.845 -5.647 -6.979 1.00 95.56 93 ARG A N 1
ATOM 753 C CA . ARG A 1 93 ? -2.216 -5.687 -8.308 1.00 95.56 93 ARG A CA 1
ATOM 754 C C . ARG A 1 93 ? -0.732 -5.353 -8.235 1.00 95.56 93 ARG A C 1
ATOM 756 O O . ARG A 1 93 ? 0.106 -6.138 -8.671 1.00 95.56 93 ARG A O 1
ATOM 763 N N . THR A 1 94 ? -0.398 -4.201 -7.666 1.00 95.88 94 THR A N 1
ATOM 764 C CA . THR A 1 94 ? 0.982 -3.689 -7.614 1.00 95.88 94 THR A CA 1
ATOM 765 C C . THR A 1 94 ? 1.903 -4.549 -6.751 1.00 95.88 94 THR A C 1
ATOM 767 O O . THR A 1 94 ? 3.088 -4.679 -7.062 1.00 95.88 94 THR A O 1
ATOM 770 N N . THR A 1 95 ? 1.362 -5.213 -5.728 1.00 96.50 95 THR A N 1
ATOM 771 C CA . THR A 1 95 ? 2.115 -6.138 -4.871 1.00 96.50 95 THR A CA 1
ATOM 772 C C . THR A 1 95 ? 2.178 -7.542 -5.473 1.00 96.50 95 THR A C 1
ATOM 774 O O . THR A 1 95 ? 3.255 -8.082 -5.737 1.00 96.50 95 THR A O 1
ATOM 777 N N . GLY A 1 96 ? 1.013 -8.136 -5.730 1.00 97.25 96 GLY A N 1
ATOM 778 C CA . GLY A 1 96 ? 0.868 -9.523 -6.158 1.00 97.25 96 GLY A CA 1
ATOM 779 C C . GLY A 1 96 ? 1.410 -9.776 -7.561 1.00 97.25 96 GLY A C 1
ATOM 780 O O . GLY A 1 96 ? 2.100 -10.771 -7.777 1.00 97.25 96 GLY A O 1
ATOM 781 N N . TYR A 1 97 ? 1.173 -8.870 -8.517 1.00 96.94 97 TYR A N 1
ATOM 782 C CA . TYR A 1 97 ? 1.690 -9.054 -9.876 1.00 96.94 97 TYR A CA 1
ATOM 783 C C . TYR A 1 97 ? 3.206 -8.927 -9.914 1.00 96.94 97 TYR A C 1
ATOM 785 O O . TYR A 1 97 ? 3.852 -9.723 -10.590 1.00 96.94 97 TYR A O 1
ATOM 793 N N . THR A 1 98 ? 3.784 -7.988 -9.162 1.00 96.38 98 THR A N 1
ATOM 794 C CA . THR A 1 98 ? 5.242 -7.861 -9.035 1.00 96.38 98 THR A CA 1
ATOM 795 C C . THR A 1 98 ? 5.845 -9.158 -8.499 1.00 96.38 98 THR A C 1
ATOM 797 O O . THR A 1 98 ? 6.746 -9.714 -9.128 1.00 96.38 98 THR A O 1
ATOM 800 N N . ALA A 1 99 ? 5.297 -9.699 -7.405 1.00 97.12 99 ALA A N 1
ATOM 801 C CA . ALA A 1 99 ? 5.750 -10.966 -6.835 1.00 97.12 99 ALA A CA 1
ATOM 802 C C . ALA A 1 99 ? 5.632 -12.135 -7.832 1.00 97.12 99 ALA A C 1
ATOM 804 O O . ALA A 1 99 ? 6.595 -12.876 -8.032 1.00 97.12 99 ALA A O 1
ATOM 805 N N . ALA A 1 100 ? 4.489 -12.266 -8.514 1.00 97.50 100 ALA A N 1
ATOM 806 C CA . ALA A 1 100 ? 4.255 -13.325 -9.495 1.00 97.50 100 ALA A CA 1
ATOM 807 C C . ALA A 1 100 ? 5.195 -13.230 -10.709 1.00 97.50 100 ALA A C 1
ATOM 809 O O . ALA A 1 100 ? 5.715 -14.243 -11.177 1.00 97.50 100 ALA A O 1
ATOM 810 N N . ILE A 1 101 ? 5.451 -12.018 -11.212 1.00 96.50 101 ILE A N 1
ATOM 811 C CA . ILE A 1 101 ? 6.374 -11.789 -12.330 1.00 96.50 101 ILE A CA 1
ATOM 812 C C . ILE A 1 101 ? 7.797 -12.191 -11.933 1.00 96.50 101 ILE A C 1
ATOM 814 O O . ILE A 1 101 ? 8.452 -12.914 -12.684 1.00 96.50 101 ILE A O 1
ATOM 818 N N . VAL A 1 102 ? 8.272 -11.753 -10.764 1.00 95.56 102 VAL A N 1
ATOM 819 C CA . VAL A 1 102 ? 9.623 -12.076 -10.275 1.00 95.56 102 VAL A CA 1
ATOM 820 C C . VAL A 1 102 ? 9.773 -13.581 -10.033 1.00 95.56 102 VAL A C 1
ATOM 822 O O . VAL A 1 102 ? 10.784 -14.159 -10.431 1.00 95.56 102 VAL A O 1
ATOM 825 N N . ALA A 1 103 ? 8.757 -14.242 -9.469 1.00 95.50 103 ALA A N 1
ATOM 826 C CA . ALA A 1 103 ? 8.739 -15.697 -9.315 1.00 95.50 103 ALA A CA 1
ATOM 827 C C . ALA A 1 103 ? 8.818 -16.426 -10.670 1.00 95.50 103 ALA A C 1
ATOM 829 O O . ALA A 1 103 ? 9.583 -17.379 -10.817 1.00 95.50 103 ALA A O 1
ATOM 830 N N . GLY A 1 104 ? 8.100 -15.941 -11.689 1.00 95.00 104 GLY A N 1
ATOM 831 C CA . GLY A 1 104 ? 8.207 -16.462 -13.055 1.00 95.00 104 GLY A CA 1
ATOM 832 C C . GLY A 1 104 ? 9.611 -16.292 -13.645 1.00 95.00 104 GLY A C 1
ATOM 833 O O . GLY A 1 104 ? 10.162 -17.230 -14.209 1.00 95.00 104 GLY A O 1
ATOM 834 N N . MET A 1 105 ? 10.245 -15.132 -13.449 1.00 93.50 105 MET A N 1
ATOM 835 C CA . MET A 1 105 ? 11.629 -14.902 -13.896 1.00 93.50 105 MET A CA 1
ATOM 836 C C . MET A 1 105 ? 12.642 -15.822 -13.208 1.00 93.50 105 MET A C 1
ATOM 838 O O . MET A 1 105 ? 13.628 -16.223 -13.830 1.00 93.50 105 MET A O 1
ATOM 842 N N . LEU A 1 106 ? 12.410 -16.155 -11.937 1.00 92.94 106 LEU A N 1
ATOM 843 C CA . LEU A 1 106 ? 13.214 -17.139 -11.220 1.00 92.94 106 LEU A CA 1
ATOM 844 C C . LEU A 1 106 ? 13.061 -18.531 -11.846 1.00 92.94 106 LEU A C 1
ATOM 846 O O . LEU A 1 106 ? 14.065 -19.186 -12.114 1.00 92.94 106 LEU A O 1
ATOM 850 N N . SER A 1 107 ? 11.824 -18.947 -12.134 1.00 93.50 107 SER A N 1
ATOM 851 C CA . SER A 1 107 ? 11.533 -20.229 -12.789 1.00 93.50 107 SER A CA 1
ATOM 852 C C . SER A 1 107 ? 12.134 -20.329 -14.197 1.00 93.50 107 SER A C 1
ATOM 854 O O . SER A 1 107 ? 12.627 -21.386 -14.577 1.00 93.50 107 SER A O 1
ATOM 856 N N . ASP A 1 108 ? 12.141 -19.230 -14.952 1.00 90.62 108 ASP A N 1
ATOM 857 C CA . ASP A 1 108 ? 12.704 -19.154 -16.309 1.00 90.62 108 ASP A CA 1
ATOM 858 C C . ASP A 1 108 ? 14.247 -19.111 -16.332 1.00 90.62 108 ASP A C 1
ATOM 860 O O . ASP A 1 108 ? 14.856 -19.030 -17.399 1.00 90.62 108 ASP A O 1
ATOM 864 N N . GLY A 1 109 ? 14.908 -19.104 -15.169 1.00 88.25 109 GLY A N 1
ATOM 865 C CA . GLY A 1 109 ? 16.369 -19.043 -15.068 1.00 88.25 109 GLY A CA 1
ATOM 866 C C . GLY A 1 109 ? 16.981 -17.672 -15.392 1.00 88.25 109 GLY A C 1
ATOM 867 O O . GLY A 1 109 ? 18.200 -17.568 -15.561 1.00 88.25 109 GLY A O 1
ATOM 868 N N . VAL A 1 110 ? 16.165 -16.612 -15.449 1.00 85.81 110 VAL A N 1
ATOM 869 C CA . VAL A 1 110 ? 16.630 -15.219 -15.614 1.00 85.81 110 VAL A CA 1
ATOM 870 C C . VAL A 1 110 ? 17.426 -14.786 -14.383 1.00 85.81 110 VAL A C 1
ATOM 872 O O . VAL A 1 110 ? 18.461 -14.128 -14.484 1.00 85.81 110 VAL A O 1
ATOM 875 N N . LEU A 1 111 ? 16.964 -15.192 -13.198 1.00 88.62 111 LEU A N 1
ATOM 876 C CA . LEU A 1 111 ? 17.601 -14.888 -11.922 1.00 88.62 111 LEU A CA 1
ATOM 877 C C . LEU A 1 111 ? 18.526 -16.036 -11.502 1.00 88.62 111 LEU A C 1
ATOM 879 O O . LEU A 1 111 ? 18.079 -17.066 -11.012 1.00 88.62 111 LEU A O 1
ATOM 883 N N . LYS A 1 112 ? 19.839 -15.850 -11.691 1.00 86.62 112 LYS A N 1
ATOM 884 C CA . LYS A 1 112 ? 20.869 -16.878 -11.412 1.00 86.62 112 LYS A CA 1
ATOM 885 C C . LYS A 1 112 ? 21.533 -16.757 -10.037 1.00 86.62 112 LYS A C 1
ATOM 887 O O . LYS A 1 112 ? 22.281 -17.643 -9.626 1.00 86.62 112 LYS A O 1
ATOM 892 N N . GLN A 1 113 ? 21.325 -15.634 -9.356 1.00 89.06 113 GLN A N 1
ATOM 893 C CA . GLN A 1 113 ? 21.947 -15.345 -8.066 1.00 89.06 113 GLN A CA 1
ATOM 894 C C . GLN A 1 113 ? 21.341 -16.250 -6.985 1.00 89.06 113 GLN A C 1
ATOM 896 O O . GLN A 1 113 ? 20.131 -16.456 -6.954 1.00 89.06 113 GLN A O 1
ATOM 901 N N . LYS A 1 114 ? 22.184 -16.800 -6.108 1.00 89.94 114 LYS A N 1
ATOM 902 C CA . LYS A 1 114 ? 21.769 -17.681 -5.007 1.00 89.94 114 LYS A CA 1
ATOM 903 C C . LYS A 1 114 ? 21.842 -16.942 -3.672 1.00 89.94 114 LYS A C 1
ATOM 905 O O . LYS A 1 114 ? 22.661 -16.039 -3.510 1.00 89.94 114 LYS A O 1
ATOM 910 N N . GLY A 1 115 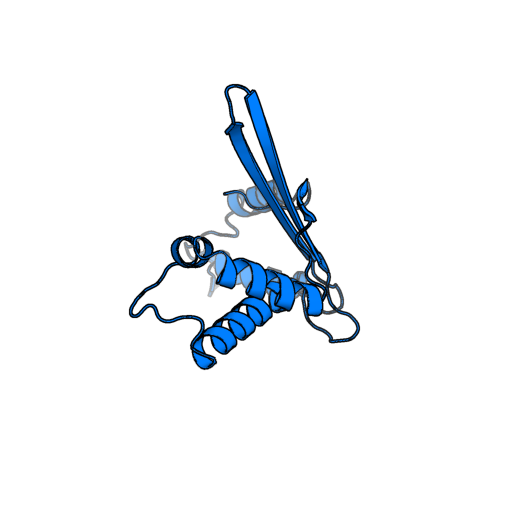? 21.042 -17.388 -2.706 1.00 92.81 115 GLY A N 1
ATOM 911 C CA . GLY A 1 115 ? 20.972 -16.792 -1.372 1.00 92.81 115 GLY A CA 1
ATOM 912 C C . GLY A 1 115 ? 20.000 -15.615 -1.304 1.00 92.81 115 GLY A C 1
ATOM 913 O O . GLY A 1 115 ? 19.096 -15.494 -2.128 1.00 92.81 115 GLY A O 1
ATOM 914 N N . ILE A 1 116 ? 20.174 -14.759 -0.297 1.00 94.19 116 ILE A N 1
ATOM 915 C CA . ILE A 1 116 ? 19.328 -13.580 -0.097 1.00 94.19 116 ILE A CA 1
ATOM 916 C C . ILE A 1 116 ? 19.787 -12.483 -1.059 1.00 94.19 116 ILE A C 1
ATOM 918 O O . ILE A 1 116 ? 20.907 -11.981 -0.955 1.00 94.19 116 ILE A O 1
ATOM 922 N N . VAL A 1 117 ? 18.913 -12.107 -1.989 1.00 92.81 117 VAL A N 1
ATOM 923 C CA . VAL A 1 117 ? 19.154 -11.019 -2.939 1.00 92.81 117 VAL A CA 1
ATOM 924 C C . VAL A 1 117 ? 18.125 -9.927 -2.694 1.00 92.81 117 VAL A C 1
ATOM 926 O O . VAL A 1 117 ? 16.924 -10.180 -2.770 1.00 92.81 117 VAL A O 1
ATOM 929 N N . THR A 1 118 ? 18.590 -8.719 -2.383 1.00 93.75 118 THR A N 1
ATOM 930 C CA . THR A 1 118 ? 17.695 -7.592 -2.112 1.00 93.75 118 THR A CA 1
ATOM 931 C C . THR A 1 118 ? 17.186 -6.956 -3.413 1.00 93.75 118 THR A C 1
ATOM 933 O O . THR A 1 118 ? 17.857 -7.055 -4.451 1.00 93.75 118 THR A O 1
ATOM 936 N N . PRO A 1 119 ? 16.021 -6.282 -3.390 1.00 91.50 119 PRO A N 1
ATOM 937 C CA . PRO A 1 119 ? 15.478 -5.602 -4.564 1.00 91.50 119 PRO A CA 1
ATOM 938 C C . PRO A 1 119 ? 16.431 -4.570 -5.175 1.00 91.50 119 PRO A C 1
ATOM 940 O O . PRO A 1 119 ? 16.485 -4.452 -6.394 1.00 91.50 119 PRO A O 1
ATOM 943 N N . GLU A 1 120 ? 17.227 -3.866 -4.365 1.00 91.50 120 GLU A N 1
ATOM 944 C CA . GLU A 1 120 ? 18.202 -2.878 -4.842 1.00 91.50 120 GLU A CA 1
ATOM 945 C C . GLU A 1 120 ? 19.287 -3.552 -5.681 1.00 91.50 120 GLU A C 1
ATOM 947 O O . GLU A 1 120 ? 19.640 -3.068 -6.755 1.00 91.50 120 GLU A O 1
ATOM 952 N N . ARG A 1 121 ? 19.773 -4.715 -5.230 1.00 91.88 121 ARG A N 1
ATOM 953 C CA . ARG A 1 121 ? 20.770 -5.499 -5.963 1.00 91.88 121 ARG A CA 1
ATOM 954 C C . ARG A 1 121 ? 20.193 -6.101 -7.243 1.00 91.88 121 ARG A C 1
ATOM 956 O O . ARG A 1 121 ? 20.888 -6.138 -8.256 1.00 91.88 121 ARG A O 1
ATOM 963 N N . LEU A 1 122 ? 18.940 -6.559 -7.215 1.00 90.88 122 LEU A N 1
ATOM 964 C CA . LEU A 1 122 ? 18.241 -7.021 -8.419 1.00 90.88 122 LEU A CA 1
ATOM 965 C C . LEU A 1 122 ? 18.030 -5.881 -9.419 1.00 90.88 122 LEU A C 1
ATOM 967 O O . LEU A 1 122 ? 18.267 -6.070 -10.608 1.00 90.88 122 LEU A O 1
ATOM 971 N N . GLY A 1 123 ? 17.652 -4.696 -8.936 1.00 90.62 123 GLY A N 1
ATOM 972 C CA . GLY A 1 123 ? 17.387 -3.514 -9.755 1.00 90.62 123 GLY A CA 1
ATOM 973 C C . GLY A 1 123 ? 18.607 -2.995 -10.522 1.00 90.62 123 GLY A C 1
ATOM 974 O O . GLY A 1 123 ? 18.442 -2.363 -11.564 1.00 90.62 123 GLY A O 1
ATOM 975 N N . MET A 1 124 ? 19.827 -3.315 -10.070 1.00 90.62 124 MET A N 1
ATOM 976 C CA . MET A 1 124 ? 21.063 -3.029 -10.815 1.00 90.62 124 MET A CA 1
ATOM 977 C C . MET A 1 124 ? 21.187 -3.843 -12.112 1.00 90.62 124 MET A C 1
ATOM 979 O O . MET A 1 124 ? 21.953 -3.468 -12.999 1.00 90.62 124 MET A O 1
ATOM 983 N N . ASN A 1 125 ? 20.458 -4.955 -12.246 1.00 90.88 125 ASN A N 1
ATOM 984 C CA . ASN A 1 125 ? 20.394 -5.706 -13.492 1.00 90.88 125 ASN A CA 1
ATOM 985 C C . ASN A 1 125 ? 19.367 -5.058 -14.435 1.00 90.88 125 ASN A C 1
ATOM 987 O O . ASN A 1 125 ? 18.158 -5.148 -14.220 1.00 90.88 125 ASN A O 1
ATOM 991 N N . HIS A 1 126 ? 19.859 -4.432 -15.506 1.00 90.38 126 HIS A N 1
ATOM 992 C CA . HIS A 1 126 ? 19.013 -3.738 -16.475 1.00 90.38 126 HIS A CA 1
ATOM 993 C C . HIS A 1 126 ? 18.023 -4.672 -17.188 1.00 90.38 126 HIS A C 1
ATOM 995 O O . HIS A 1 126 ? 16.861 -4.308 -17.336 1.00 90.38 126 HIS A O 1
ATOM 1001 N N . GLU A 1 127 ? 18.441 -5.891 -17.548 1.00 90.38 127 GLU A N 1
ATOM 1002 C CA . GLU A 1 127 ? 17.573 -6.884 -18.199 1.00 90.38 127 GLU A CA 1
ATOM 1003 C C . GLU A 1 127 ? 16.400 -7.275 -17.288 1.00 90.38 127 GLU A C 1
ATOM 1005 O O . GLU A 1 127 ? 15.250 -7.346 -17.728 1.00 90.38 127 GLU A O 1
ATOM 1010 N N . PHE A 1 128 ? 16.677 -7.479 -15.995 1.00 92.94 128 PHE A N 1
ATOM 1011 C CA . PHE A 1 128 ? 15.643 -7.751 -14.997 1.00 92.94 128 PHE A CA 1
ATOM 1012 C C . PHE A 1 128 ? 14.648 -6.590 -14.901 1.00 92.94 128 PHE A C 1
ATOM 1014 O O . PHE A 1 128 ? 13.438 -6.804 -15.015 1.00 92.94 128 PHE A O 1
ATOM 1021 N N . THR A 1 129 ? 15.153 -5.367 -14.725 1.00 92.75 129 THR A N 1
ATOM 1022 C CA . THR A 1 129 ? 14.321 -4.170 -14.564 1.00 92.75 129 THR A CA 1
ATOM 1023 C C . THR A 1 129 ? 13.472 -3.914 -15.809 1.00 92.75 129 THR A C 1
ATOM 1025 O O . THR A 1 129 ? 12.263 -3.724 -15.690 1.00 92.75 129 THR A O 1
ATOM 1028 N N . GLU A 1 130 ? 14.049 -3.991 -17.011 1.00 93.12 130 GLU A N 1
ATOM 1029 C CA . GLU A 1 130 ? 13.317 -3.813 -18.269 1.00 93.12 130 GLU A CA 1
ATOM 1030 C C . GLU A 1 130 ? 12.214 -4.868 -18.426 1.00 93.12 130 GLU A C 1
ATOM 1032 O O . GLU A 1 130 ? 11.058 -4.545 -18.723 1.00 93.12 130 GLU A O 1
ATOM 1037 N N . ARG A 1 131 ? 12.535 -6.142 -18.164 1.00 94.00 131 ARG A N 1
ATOM 1038 C CA . ARG A 1 131 ? 11.561 -7.231 -18.259 1.00 94.00 131 ARG A CA 1
ATOM 1039 C C . ARG A 1 131 ? 10.436 -7.062 -17.238 1.00 94.00 131 ARG A C 1
ATOM 1041 O O . ARG A 1 131 ? 9.279 -7.317 -17.583 1.00 94.00 131 ARG A O 1
ATOM 1048 N N . LEU A 1 132 ? 10.740 -6.624 -16.014 1.00 95.50 132 LEU A N 1
ATOM 1049 C CA . LEU A 1 132 ? 9.744 -6.382 -14.969 1.00 95.50 132 LEU A CA 1
ATOM 1050 C C . LEU A 1 132 ? 8.800 -5.252 -15.383 1.00 95.50 132 LEU A C 1
ATOM 1052 O O . LEU A 1 132 ? 7.585 -5.456 -15.407 1.00 95.50 132 LEU A O 1
ATOM 1056 N N . MET A 1 133 ? 9.349 -4.110 -15.804 1.00 95.12 133 MET A N 1
ATOM 1057 C CA . MET A 1 133 ? 8.560 -2.958 -16.252 1.00 95.12 133 MET A CA 1
ATOM 1058 C C . MET A 1 133 ? 7.691 -3.301 -17.463 1.00 95.12 133 MET A C 1
ATOM 1060 O O . MET A 1 133 ? 6.508 -2.964 -17.496 1.00 95.12 133 MET A O 1
ATOM 1064 N N . LYS A 1 134 ? 8.218 -4.068 -18.425 1.00 95.69 134 LYS A N 1
ATOM 1065 C CA . LYS A 1 134 ? 7.449 -4.549 -19.582 1.00 95.69 134 LYS A CA 1
ATOM 1066 C C . LYS A 1 134 ? 6.282 -5.449 -19.172 1.00 95.69 134 LYS A C 1
ATOM 1068 O O . LYS A 1 134 ? 5.194 -5.345 -19.738 1.00 95.69 134 LYS A O 1
ATOM 1073 N N . GLN A 1 135 ? 6.483 -6.353 -18.212 1.00 96.69 135 GLN A N 1
ATOM 1074 C CA . GLN A 1 135 ? 5.433 -7.266 -17.745 1.00 96.69 135 GLN A CA 1
ATOM 1075 C C . GLN A 1 135 ? 4.360 -6.562 -16.909 1.00 96.69 135 GLN A C 1
ATOM 1077 O O . GLN A 1 135 ? 3.181 -6.902 -17.042 1.00 96.69 135 GLN A O 1
ATOM 1082 N N . LEU A 1 136 ? 4.747 -5.583 -16.093 1.00 96.50 136 LEU A N 1
ATOM 1083 C CA . LEU A 1 136 ? 3.817 -4.718 -15.366 1.00 96.50 136 LEU A CA 1
ATOM 1084 C C . LEU A 1 136 ? 3.012 -3.840 -16.335 1.00 96.50 136 LEU A C 1
ATOM 1086 O O . LEU A 1 136 ? 1.784 -3.810 -16.251 1.00 96.50 136 LEU A O 1
ATOM 1090 N N . GLY A 1 137 ? 3.669 -3.256 -17.342 1.00 96.25 137 GLY A N 1
ATOM 1091 C CA . GLY A 1 137 ? 3.023 -2.446 -18.379 1.00 96.25 137 GLY A CA 1
ATOM 1092 C C . GLY A 1 137 ? 1.977 -3.217 -19.190 1.00 96.25 137 GLY A C 1
ATOM 1093 O O . GLY A 1 137 ? 0.887 -2.704 -19.432 1.00 96.25 137 GLY A O 1
ATOM 1094 N N . LYS A 1 138 ? 2.240 -4.492 -19.525 1.00 96.44 138 LYS A N 1
ATOM 1095 C CA . LYS A 1 138 ? 1.243 -5.394 -20.147 1.00 96.44 138 LYS A CA 1
ATOM 1096 C C . LYS A 1 138 ? -0.008 -5.614 -19.288 1.00 96.44 138 LYS A C 1
ATOM 1098 O O . LYS A 1 138 ? -1.042 -6.010 -19.812 1.00 96.44 138 LYS A O 1
ATOM 1103 N N . ARG A 1 139 ? 0.091 -5.392 -17.975 1.00 94.56 139 ARG A N 1
ATOM 1104 C CA . ARG A 1 139 ? -1.000 -5.520 -16.996 1.00 94.56 139 ARG A CA 1
ATOM 1105 C C . ARG A 1 139 ? -1.584 -4.161 -16.600 1.00 94.56 139 ARG A C 1
ATOM 1107 O O . ARG A 1 139 ? -2.310 -4.084 -15.615 1.00 94.56 139 ARG A O 1
ATOM 1114 N N . GLY A 1 140 ? -1.264 -3.104 -17.347 1.00 94.38 140 GLY A N 1
ATOM 1115 C CA . GLY A 1 140 ? -1.785 -1.755 -17.133 1.00 94.38 140 GLY A CA 1
ATOM 1116 C C . GLY A 1 140 ? -1.079 -0.953 -16.038 1.00 94.38 140 GLY A C 1
ATOM 1117 O O . GLY A 1 140 ? -1.384 0.222 -15.894 1.00 94.38 140 GLY A O 1
ATOM 1118 N N . ILE A 1 141 ? -0.110 -1.533 -15.320 1.00 95.94 141 ILE A N 1
ATOM 1119 C CA . ILE A 1 141 ? 0.659 -0.820 -14.291 1.00 95.94 141 ILE A CA 1
ATOM 1120 C C . ILE A 1 141 ? 1.812 -0.098 -14.985 1.00 95.94 141 ILE A C 1
ATOM 1122 O O . ILE A 1 141 ? 2.763 -0.732 -15.450 1.00 95.94 141 ILE A O 1
ATOM 1126 N N . LYS A 1 142 ? 1.716 1.228 -15.084 1.00 94.00 142 LYS A N 1
ATOM 1127 C CA . LYS A 1 142 ? 2.689 2.063 -15.795 1.00 94.00 142 LYS A CA 1
ATOM 1128 C C . LYS A 1 142 ? 3.515 2.885 -14.816 1.00 94.00 142 LYS A C 1
ATOM 1130 O O . LYS A 1 142 ? 2.983 3.471 -13.878 1.00 94.00 142 LYS A O 1
ATOM 1135 N N . VAL A 1 143 ? 4.818 2.929 -15.075 1.00 94.50 143 VAL A N 1
ATOM 1136 C CA . VAL A 1 143 ? 5.734 3.874 -14.439 1.00 94.50 143 VAL A CA 1
ATOM 1137 C C . VAL A 1 143 ? 5.955 5.009 -15.427 1.00 94.50 143 VAL A C 1
ATOM 1139 O O . VAL A 1 143 ? 6.528 4.799 -16.494 1.00 94.50 143 VAL A O 1
ATOM 1142 N N . GLU A 1 144 ? 5.469 6.192 -15.088 1.00 94.94 144 GLU A N 1
ATOM 1143 C CA . GLU A 1 144 ? 5.723 7.412 -15.848 1.00 94.94 144 GLU A CA 1
ATOM 1144 C C . GLU A 1 144 ? 7.059 8.000 -15.406 1.00 94.94 144 GLU A C 1
ATOM 1146 O O . GLU A 1 144 ? 7.354 8.012 -14.211 1.00 94.94 144 GLU A O 1
ATOM 1151 N N . SER A 1 145 ? 7.864 8.481 -16.352 1.00 91.12 145 SER A N 1
ATOM 1152 C CA . SER A 1 145 ? 9.143 9.136 -16.075 1.00 91.12 145 SER A CA 1
ATOM 1153 C C . SER A 1 145 ? 9.176 10.540 -16.676 1.00 91.12 145 SER A C 1
ATOM 1155 O O . SER A 1 145 ? 8.885 10.688 -17.864 1.00 91.12 145 SER A O 1
ATOM 1157 N N . GLU A 1 146 ? 9.572 11.529 -15.874 1.00 82.06 146 GLU A N 1
ATOM 1158 C CA . GLU A 1 146 ? 9.839 12.926 -16.262 1.00 82.06 146 GLU A CA 1
ATOM 1159 C C . GLU A 1 146 ? 11.295 13.304 -15.964 1.00 82.06 146 GLU A C 1
ATOM 1161 O O . GLU A 1 146 ? 11.807 12.900 -14.887 1.00 82.06 146 GLU A O 1
#

Secondary structure (DSSP, 8-state):
------TTHHHHHHHHHHTTTT--S-EEETTEEE-HHHHHHHHHHHHH--TTS--EEEEEEEEEEEETTEEEEEEEEEEEE-BTTTTB-HHHIIIIIHHHHHHHHHHTT-----S---HHHHHT-HHHHHHHHHHHHTTT---EE-

Radius of gyration: 21.58 Å; chains: 1; bounding box: 46×41×56 Å